Protein AF-A0A926WBZ4-F1 (afdb_monomer)

Sequence (137 aa):
MIRVKVKSASALKKLATLAEKAKHMDRPLRQGALYKERSTKEQFASETDPDGAAWAPLARSTLRRKKTSSILRETGSTAVSVAMVGPSGLVVRVVVGTGYAIYHQTGTTKMPQRKILGWADKDREKIAKIFERYFSV

Secondary structure (DSSP, 8-state):
--------HHHHHHHHHHHHHHH--HHHHHHHHHHHHHHHHHHHHHTB-TTSPBPPPPPHHHHHHSSSS-TT-SS-HHHHTEEEEEEETTEEEEEE--TTHHHHHH-BTTB-----S---HHHHHHHHHHHHHHH--

Mean predicted aligned error: 4.51 Å

Nearest PDB structures (foldseek):
  7am2-assembly1_Aa  TM=2.229E-01  e=9.908E+00  Leishmania tarentolae

pLDDT: mean 93.52, std 5.96, range [57.44, 98.06]

Solvent-accessible surface area (backbone atoms only — not comparable to full-atom values): 8118 Å² total; per-residue (Å²): 139,89,87,88,79,89,84,54,65,68,58,53,50,52,50,52,52,51,56,53,50,65,74,60,47,58,62,47,46,48,52,42,31,52,53,49,32,50,54,44,42,46,24,56,74,70,38,24,26,58,81,64,50,69,45,68,77,79,52,72,71,52,54,75,72,44,98,47,85,53,64,86,36,82,85,38,60,54,48,68,33,44,37,66,48,75,60,59,81,98,42,62,43,69,48,66,72,41,84,68,50,56,49,31,46,69,24,54,100,89,40,74,47,38,42,60,79,71,84,29,71,69,52,54,56,55,37,49,52,44,45,51,62,67,64,63,126

Radius of gyration: 21.47 Å; Cα contacts (8 Å, |Δi|>4): 155; chains: 1; bounding box: 64×23×60 Å

Structure (mmCIF, N/CA/C/O backbone):
data_AF-A0A926WBZ4-F1
#
_entry.id   AF-A0A926WBZ4-F1
#
loop_
_atom_site.group_PDB
_atom_site.id
_atom_site.type_symbol
_atom_site.label_atom_id
_atom_site.label_alt_id
_atom_site.label_comp_id
_atom_site.label_asym_id
_atom_site.label_entity_id
_atom_site.label_seq_id
_atom_site.pdbx_PDB_ins_code
_atom_site.Cartn_x
_atom_site.Cartn_y
_atom_site.Cartn_z
_atom_site.occupancy
_atom_site.B_iso_or_equiv
_atom_site.auth_seq_id
_atom_site.auth_comp_id
_atom_site.auth_asym_id
_atom_site.auth_atom_id
_atom_site.pdbx_PDB_model_num
ATOM 1 N N . MET A 1 1 ? -42.882 -14.498 26.976 1.00 57.44 1 MET A N 1
ATOM 2 C CA . MET A 1 1 ? -42.064 -13.291 26.704 1.00 57.44 1 MET A CA 1
ATOM 3 C C . MET A 1 1 ? -40.746 -13.428 27.455 1.00 57.44 1 MET A C 1
ATOM 5 O O . MET A 1 1 ? -40.793 -13.657 28.654 1.00 57.44 1 MET A O 1
ATOM 9 N N . ILE A 1 2 ? -39.597 -13.326 26.780 1.00 62.00 2 ILE A N 1
ATOM 10 C CA . ILE A 1 2 ? -38.264 -13.426 27.407 1.00 62.00 2 ILE A CA 1
ATOM 11 C C . ILE A 1 2 ? -37.593 -12.047 27.344 1.00 62.00 2 ILE A C 1
ATOM 13 O O . ILE A 1 2 ? -37.604 -11.409 26.294 1.00 62.00 2 ILE A O 1
ATOM 17 N N . ARG A 1 3 ? -37.030 -11.572 28.465 1.00 78.56 3 ARG A N 1
ATOM 18 C CA . ARG A 1 3 ? -36.249 -10.323 28.547 1.00 78.56 3 ARG A CA 1
ATOM 19 C C . ARG A 1 3 ?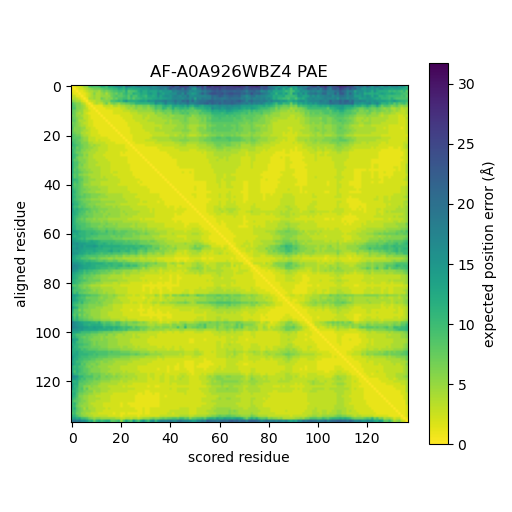 -34.801 -10.633 28.912 1.00 78.56 3 ARG A C 1
ATOM 21 O O . ARG A 1 3 ? -34.549 -11.289 29.917 1.00 78.56 3 ARG A O 1
ATOM 28 N N . VAL A 1 4 ? -33.864 -10.081 28.145 1.00 83.69 4 VAL A N 1
ATOM 29 C CA . VAL A 1 4 ? -32.422 -10.130 28.421 1.00 83.69 4 VAL A CA 1
ATOM 30 C C . VAL A 1 4 ? -31.954 -8.724 28.810 1.00 83.69 4 VAL A C 1
ATOM 32 O O . VAL A 1 4 ? -32.265 -7.757 28.119 1.00 83.69 4 VAL A O 1
ATOM 35 N N . LYS A 1 5 ? -31.233 -8.596 29.931 1.00 80.75 5 LYS A N 1
ATOM 36 C CA . LYS A 1 5 ? -30.635 -7.334 30.404 1.00 80.75 5 LYS A CA 1
ATOM 37 C C . LYS A 1 5 ? -29.140 -7.519 30.639 1.00 80.75 5 LYS A C 1
ATOM 39 O O . LYS A 1 5 ? -28.738 -8.410 31.383 1.00 80.75 5 LYS A O 1
ATOM 44 N N . VAL A 1 6 ? -28.331 -6.625 30.081 1.00 81.88 6 VAL A N 1
ATOM 45 C CA . VAL A 1 6 ? -26.900 -6.532 30.391 1.00 81.88 6 VAL A CA 1
ATOM 46 C C . VAL A 1 6 ? -26.735 -5.698 31.662 1.00 81.88 6 VAL A C 1
ATOM 48 O O . VAL A 1 6 ? -27.121 -4.535 31.688 1.00 81.88 6 VAL A O 1
ATOM 51 N N . LYS A 1 7 ? -26.187 -6.290 32.732 1.00 87.00 7 LYS A N 1
ATOM 52 C CA . LYS A 1 7 ? -26.009 -5.615 34.036 1.00 87.00 7 LYS A CA 1
ATOM 53 C C . LYS A 1 7 ? -24.663 -4.898 34.194 1.00 87.00 7 LYS A C 1
ATOM 55 O O . LYS A 1 7 ? -24.480 -4.138 35.138 1.00 87.00 7 LYS A O 1
ATOM 60 N N . SER A 1 8 ? -23.708 -5.152 33.302 1.00 87.25 8 SER A N 1
ATOM 61 C CA . SER A 1 8 ? -22.349 -4.628 33.437 1.00 87.25 8 SER A CA 1
ATOM 62 C C . SER A 1 8 ? -22.230 -3.220 32.850 1.00 87.25 8 SER A C 1
ATOM 64 O O . SER A 1 8 ? -22.105 -3.046 31.636 1.00 87.25 8 SER A O 1
ATOM 66 N N . ALA A 1 9 ? -22.230 -2.210 33.724 1.00 86.56 9 ALA A N 1
ATOM 67 C CA . ALA A 1 9 ? -21.975 -0.821 33.340 1.00 86.56 9 ALA A CA 1
ATOM 68 C C . ALA A 1 9 ? -20.586 -0.647 32.696 1.00 86.56 9 ALA A C 1
ATOM 70 O O . ALA A 1 9 ? -20.429 0.124 31.750 1.00 86.56 9 ALA A O 1
ATOM 71 N N . SER A 1 10 ? -19.586 -1.408 33.157 1.00 87.88 10 SER A N 1
ATOM 72 C CA . SER A 1 10 ? -18.236 -1.378 32.587 1.00 87.88 10 SER A CA 1
ATOM 73 C C . SER A 1 10 ? -18.194 -1.952 31.168 1.00 87.88 10 SER A C 1
ATOM 75 O O . SER A 1 10 ? -17.531 -1.374 30.308 1.00 87.88 10 SER A O 1
ATOM 77 N N . ALA A 1 11 ? -18.941 -3.024 30.882 1.00 87.88 11 ALA A N 1
ATOM 78 C CA . ALA A 1 11 ? -19.047 -3.574 29.530 1.00 87.88 11 ALA A CA 1
ATOM 79 C C . ALA A 1 11 ? -19.736 -2.593 28.569 1.00 87.88 11 ALA A C 1
ATOM 81 O O . ALA A 1 11 ? -19.236 -2.358 27.470 1.00 87.88 11 ALA A O 1
ATOM 82 N N . LEU A 1 12 ? -20.835 -1.962 28.999 1.00 90.06 12 LEU A N 1
ATOM 83 C CA . LEU A 1 12 ? -21.532 -0.946 28.201 1.00 90.06 12 LEU A CA 1
ATOM 84 C C . LEU A 1 12 ? -20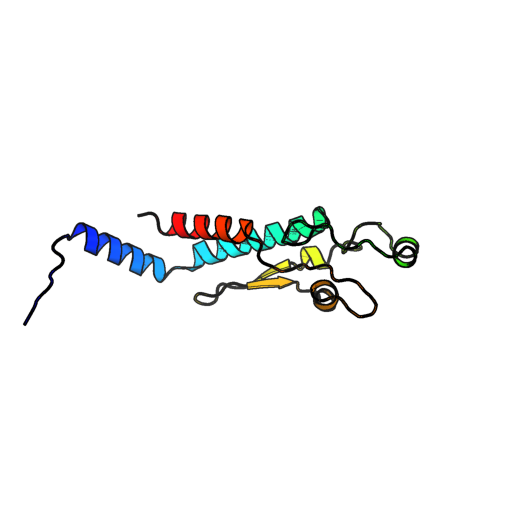.638 0.268 27.914 1.00 90.06 12 LEU A C 1
ATOM 86 O O . LEU A 1 12 ? -20.601 0.746 26.782 1.00 90.06 12 LEU A O 1
ATOM 90 N N . LYS A 1 13 ? -19.856 0.723 28.904 1.00 91.38 13 LYS A N 1
ATOM 91 C CA . LYS A 1 13 ? -18.886 1.811 28.718 1.00 91.38 13 LYS A CA 1
ATOM 92 C C . LYS A 1 13 ? -17.809 1.445 27.694 1.00 91.38 13 LYS A C 1
ATOM 94 O O . LYS A 1 13 ? -17.537 2.245 26.805 1.00 91.38 13 LYS A O 1
ATOM 99 N N . LYS A 1 14 ? -17.235 0.236 27.773 1.00 92.00 14 LYS A N 1
ATOM 100 C CA . LYS A 1 14 ? -16.245 -0.245 26.790 1.00 92.00 14 LYS A CA 1
ATOM 101 C C . LYS A 1 14 ? -16.823 -0.285 25.375 1.00 92.00 14 LYS A C 1
ATOM 103 O O . LYS A 1 14 ? -16.181 0.207 24.452 1.00 92.00 14 LYS A O 1
ATOM 108 N N . LEU A 1 15 ? -18.042 -0.804 25.208 1.00 92.06 15 LEU A N 1
ATOM 109 C CA . LEU A 1 15 ? -18.730 -0.821 23.913 1.00 92.06 15 LEU A CA 1
ATOM 110 C C . LEU A 1 15 ? -18.969 0.593 23.370 1.00 92.06 15 LEU A C 1
ATOM 112 O O . LEU A 1 15 ? -18.714 0.834 22.195 1.00 92.06 15 LEU A O 1
ATOM 116 N N . ALA A 1 16 ? -19.387 1.537 24.217 1.00 92.75 16 ALA A N 1
ATOM 117 C CA . ALA A 1 16 ? -19.548 2.933 23.819 1.00 92.75 16 ALA A CA 1
ATOM 118 C C . ALA A 1 16 ? -18.216 3.559 23.372 1.00 92.75 16 ALA A C 1
ATOM 120 O O . ALA A 1 16 ? -18.173 4.249 22.356 1.00 92.75 16 ALA A O 1
ATOM 121 N N . THR A 1 17 ? -17.112 3.277 24.072 1.00 94.38 17 THR A N 1
ATOM 122 C CA . THR A 1 17 ? -15.784 3.755 23.662 1.00 94.38 17 THR A CA 1
ATOM 123 C C . THR A 1 17 ? -15.332 3.144 22.336 1.00 94.38 17 THR A C 1
ATOM 125 O O . THR A 1 17 ? -14.795 3.861 21.494 1.00 94.38 17 THR A O 1
ATOM 128 N N . LEU A 1 18 ? -15.565 1.847 22.117 1.00 94.75 18 LEU A N 1
ATOM 129 C CA . LEU A 1 18 ? -15.273 1.197 20.837 1.00 94.75 18 LEU A CA 1
ATOM 130 C C . LEU A 1 18 ? -16.114 1.790 19.701 1.00 94.75 18 LEU A C 1
ATOM 132 O O . LEU A 1 18 ? -15.569 2.085 18.640 1.00 94.75 18 LEU A O 1
ATOM 136 N N . ALA A 1 19 ? -17.410 2.011 19.933 1.00 93.88 19 ALA A N 1
ATOM 137 C CA . ALA A 1 19 ? -18.310 2.630 18.964 1.00 93.88 19 ALA A CA 1
ATOM 138 C C . ALA A 1 19 ? -17.880 4.060 18.616 1.00 93.88 19 ALA A C 1
ATOM 140 O O . ALA A 1 19 ? -17.940 4.451 17.454 1.00 93.88 19 ALA A O 1
ATOM 141 N N . GLU A 1 20 ? -17.400 4.830 19.594 1.00 94.12 20 GLU A N 1
ATOM 142 C CA . GLU A 1 20 ? -16.885 6.172 19.333 1.00 94.12 20 GLU A CA 1
ATOM 143 C C . GLU A 1 20 ? -15.577 6.127 18.541 1.00 94.12 20 GLU A C 1
ATOM 145 O O . GLU A 1 20 ? -15.462 6.784 17.511 1.00 94.12 20 GLU A O 1
ATOM 150 N N . LYS A 1 21 ? -14.623 5.271 18.933 1.00 94.31 21 LYS A N 1
ATOM 151 C CA . LYS A 1 21 ? -13.399 5.041 18.149 1.00 94.31 21 LYS A CA 1
ATOM 152 C C . LYS A 1 21 ? -13.718 4.627 16.712 1.00 94.31 21 LYS A C 1
ATOM 154 O O . LYS A 1 21 ? -13.031 5.083 15.803 1.00 94.31 21 LYS A O 1
ATOM 159 N N . ALA A 1 22 ? -14.763 3.820 16.505 1.00 92.62 22 ALA A N 1
ATOM 160 C CA . ALA A 1 22 ? -15.200 3.357 15.190 1.00 92.62 22 ALA A CA 1
ATOM 161 C C . ALA A 1 22 ? -15.634 4.478 14.235 1.00 92.62 22 ALA A C 1
ATOM 163 O O . ALA A 1 22 ? -15.510 4.320 13.023 1.00 92.62 22 ALA A O 1
ATOM 164 N N . LYS A 1 23 ? -16.079 5.622 14.765 1.00 92.62 23 LYS A N 1
ATOM 165 C CA . LYS A 1 23 ? -16.401 6.808 13.960 1.00 92.62 23 LYS A CA 1
ATOM 166 C C . LYS A 1 23 ? -15.154 7.558 13.488 1.00 92.62 23 LYS A C 1
ATOM 168 O O . LYS A 1 23 ? -15.215 8.242 12.475 1.00 92.62 23 LYS A O 1
ATOM 173 N N . HIS A 1 24 ? -14.025 7.393 14.180 1.00 93.69 24 HIS A N 1
ATOM 174 C CA . HIS A 1 24 ? -12.779 8.127 13.932 1.00 93.69 24 HIS A CA 1
ATOM 175 C C . HIS A 1 24 ? -11.690 7.199 13.382 1.00 93.69 24 HIS A C 1
ATOM 177 O O . HIS A 1 24 ? -10.674 6.938 14.022 1.00 93.69 24 HIS A O 1
ATOM 183 N N . MET A 1 25 ? -11.908 6.651 12.187 1.00 95.56 25 MET A N 1
ATOM 184 C CA . MET A 1 25 ? -10.985 5.692 11.560 1.00 95.56 25 MET A CA 1
ATOM 185 C C . MET A 1 25 ? -9.794 6.325 10.837 1.00 95.56 25 MET A C 1
ATOM 187 O O . MET A 1 25 ? -8.921 5.602 10.352 1.00 95.56 25 MET A O 1
ATOM 191 N N . ASP A 1 26 ? -9.703 7.655 10.779 1.00 96.00 26 ASP A N 1
ATOM 192 C CA . ASP A 1 26 ? -8.669 8.349 10.009 1.00 96.00 26 ASP A CA 1
ATOM 193 C C . ASP A 1 26 ? -7.257 7.902 10.374 1.00 96.00 26 ASP A C 1
ATOM 195 O O . ASP A 1 26 ? -6.419 7.656 9.505 1.00 96.00 26 ASP A O 1
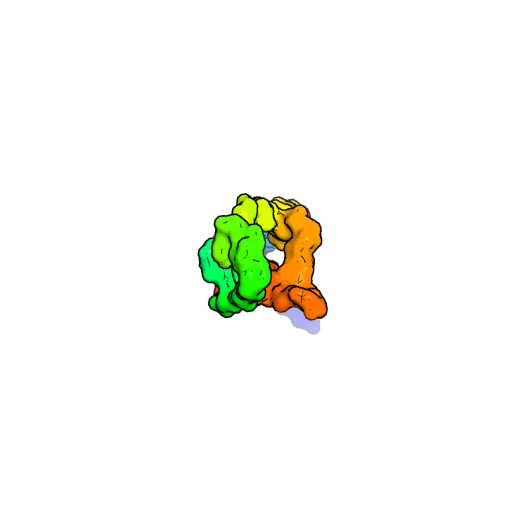ATOM 199 N N . ARG A 1 27 ? -6.988 7.770 11.674 1.00 96.00 27 ARG A N 1
ATOM 200 C CA . ARG A 1 27 ? -5.664 7.416 12.179 1.00 96.00 27 ARG A CA 1
ATOM 201 C C . ARG A 1 27 ? -5.239 5.995 11.780 1.00 96.00 27 ARG A C 1
ATOM 203 O O . ARG A 1 27 ? -4.193 5.889 11.134 1.00 96.00 27 ARG A O 1
ATOM 210 N N . PRO A 1 28 ? -5.978 4.918 12.116 1.00 97.44 28 PRO A N 1
ATOM 211 C CA . PRO A 1 28 ? -5.574 3.569 11.718 1.00 97.44 28 PRO A CA 1
ATOM 212 C C . PRO A 1 28 ? -5.564 3.380 10.192 1.00 97.44 28 PRO A C 1
ATOM 214 O O . PRO A 1 28 ? -4.660 2.719 9.680 1.00 97.44 28 PRO A O 1
ATOM 217 N N . LEU A 1 29 ? -6.476 4.025 9.446 1.00 98.00 29 LEU A N 1
ATOM 218 C CA . LEU A 1 29 ? -6.468 3.996 7.977 1.00 98.00 29 LEU A CA 1
ATOM 219 C C . LEU A 1 29 ? -5.196 4.626 7.400 1.00 98.00 29 LEU A C 1
ATOM 221 O O . LEU A 1 29 ? -4.507 3.994 6.596 1.00 98.00 29 LEU A O 1
ATOM 225 N N . ARG A 1 30 ? -4.836 5.841 7.837 1.00 97.81 30 ARG A N 1
ATOM 226 C CA . ARG A 1 30 ? -3.599 6.510 7.398 1.00 97.81 30 ARG A CA 1
ATOM 227 C C . ARG A 1 30 ? -2.371 5.674 7.725 1.00 97.81 30 ARG A C 1
ATOM 229 O O . ARG A 1 30 ? -1.499 5.518 6.881 1.00 97.81 30 ARG A O 1
ATOM 236 N N . GLN A 1 31 ? -2.300 5.113 8.929 1.00 98.00 31 GLN A N 1
ATOM 237 C CA . GLN A 1 31 ? -1.163 4.289 9.334 1.00 98.00 31 GLN A CA 1
ATOM 238 C C . GLN A 1 31 ? -1.038 3.018 8.482 1.00 98.00 31 GLN A C 1
ATOM 240 O O . GLN A 1 31 ? 0.064 2.701 8.034 1.00 98.00 31 GLN A O 1
ATOM 245 N N . GLY A 1 32 ? -2.148 2.325 8.210 1.00 97.94 32 GLY A N 1
ATOM 246 C CA . GLY A 1 32 ? -2.152 1.145 7.343 1.00 97.94 32 GLY A CA 1
ATOM 247 C C . GLY A 1 32 ? -1.729 1.466 5.906 1.00 97.94 32 GLY A C 1
ATOM 248 O O . GLY A 1 32 ? -0.912 0.753 5.321 1.00 97.94 32 GLY A O 1
ATOM 249 N N . ALA A 1 33 ? -2.215 2.576 5.350 1.00 97.69 33 ALA A N 1
ATOM 250 C CA . ALA A 1 33 ? -1.845 2.994 4.003 1.00 97.69 33 ALA A CA 1
ATOM 251 C C . ALA A 1 33 ? -0.404 3.508 3.901 1.00 97.69 33 ALA A C 1
ATOM 253 O O . ALA A 1 33 ? 0.274 3.168 2.939 1.00 97.69 33 ALA A O 1
ATOM 254 N N . LEU A 1 34 ? 0.104 4.246 4.895 1.00 97.88 34 LEU A N 1
ATOM 255 C CA . LEU A 1 34 ? 1.511 4.666 4.947 1.00 97.88 34 LEU A CA 1
ATOM 256 C C . LEU A 1 34 ? 2.459 3.470 5.051 1.00 97.88 34 LEU A C 1
ATOM 258 O O . LEU A 1 34 ? 3.496 3.444 4.388 1.00 97.88 34 LEU A O 1
ATOM 262 N N . TYR A 1 35 ? 2.092 2.457 5.843 1.00 97.88 35 TYR A N 1
ATOM 263 C CA . TYR A 1 35 ? 2.812 1.186 5.859 1.00 97.88 35 TYR A CA 1
ATOM 264 C C . TYR A 1 35 ? 2.859 0.576 4.453 1.00 97.88 35 TYR A C 1
ATOM 266 O O . TYR A 1 35 ? 3.937 0.219 3.971 1.00 97.88 35 TYR A O 1
ATOM 274 N N . LYS A 1 36 ? 1.713 0.512 3.765 1.00 98.00 36 LYS A N 1
ATOM 275 C CA . LYS A 1 36 ? 1.648 -0.100 2.439 1.00 98.00 36 LYS A CA 1
ATOM 276 C C . LYS A 1 36 ? 2.375 0.709 1.366 1.00 98.00 36 LYS A C 1
ATOM 278 O O . LYS A 1 36 ? 3.040 0.125 0.512 1.00 98.00 36 LYS A O 1
ATOM 283 N N . GLU A 1 37 ? 2.296 2.033 1.417 1.00 97.88 37 GLU A N 1
ATOM 284 C CA . GLU A 1 37 ? 3.060 2.933 0.556 1.00 97.88 37 GLU A CA 1
ATOM 285 C C . GLU A 1 37 ? 4.563 2.679 0.716 1.00 97.88 37 GLU A C 1
ATOM 287 O O . GLU A 1 37 ? 5.255 2.438 -0.274 1.00 97.88 37 GLU A O 1
ATOM 292 N N . ARG A 1 38 ? 5.061 2.649 1.962 1.00 97.44 38 ARG A N 1
ATOM 293 C CA . ARG A 1 38 ? 6.470 2.356 2.253 1.00 97.44 38 ARG A CA 1
ATOM 294 C C . ARG A 1 38 ? 6.875 0.976 1.740 1.00 97.44 38 ARG A C 1
ATOM 296 O O . ARG A 1 38 ? 7.853 0.884 1.007 1.00 97.44 38 ARG A O 1
ATOM 303 N N . SER A 1 39 ? 6.113 -0.070 2.060 1.00 97.31 39 SER A N 1
ATOM 304 C CA . SER A 1 39 ? 6.416 -1.433 1.603 1.00 97.31 39 SER A CA 1
ATOM 305 C C . SER A 1 39 ? 6.427 -1.544 0.073 1.00 97.31 39 SER A C 1
ATOM 307 O O . SER A 1 39 ? 7.247 -2.256 -0.501 1.00 97.31 39 SER A O 1
ATOM 309 N N . THR A 1 40 ? 5.547 -0.810 -0.609 1.00 97.50 40 THR A N 1
ATOM 310 C CA . THR A 1 40 ? 5.526 -0.757 -2.076 1.00 97.50 40 THR A CA 1
ATOM 311 C C . THR A 1 40 ? 6.761 -0.037 -2.619 1.00 97.50 40 THR A C 1
ATOM 313 O O . THR A 1 40 ? 7.325 -0.473 -3.611 1.00 97.50 40 THR A O 1
ATOM 316 N N . LYS A 1 41 ? 7.247 1.023 -1.964 1.00 97.12 41 LYS A N 1
ATOM 317 C CA . LYS A 1 41 ? 8.514 1.683 -2.337 1.00 97.12 41 LYS A CA 1
ATOM 318 C C . LYS A 1 41 ? 9.732 0.783 -2.096 1.00 97.12 41 LYS A C 1
ATOM 320 O O . LYS A 1 41 ? 10.646 0.773 -2.916 1.00 97.12 41 LYS A O 1
ATOM 325 N N . GLU A 1 42 ? 9.730 0.004 -1.017 1.00 96.56 42 GLU A N 1
ATOM 326 C CA . GLU A 1 42 ? 10.781 -0.977 -0.709 1.00 96.56 42 GLU A CA 1
ATOM 327 C C . GLU A 1 42 ? 10.866 -2.078 -1.774 1.00 96.56 42 GLU A C 1
ATOM 329 O O . GLU A 1 42 ? 11.968 -2.430 -2.178 1.00 96.56 42 GLU A O 1
ATOM 334 N N . GLN A 1 43 ? 9.732 -2.532 -2.320 1.00 96.88 43 GLN A N 1
ATOM 335 C CA . GLN A 1 43 ? 9.686 -3.494 -3.432 1.00 96.88 43 GLN A CA 1
ATOM 336 C C . GLN A 1 43 ? 10.462 -3.026 -4.673 1.00 96.88 43 GLN A C 1
ATOM 338 O O . GLN A 1 43 ? 11.150 -3.824 -5.302 1.00 96.88 43 GLN A O 1
ATOM 343 N N . PHE A 1 44 ? 10.436 -1.726 -4.998 1.00 96.81 44 PHE A N 1
ATOM 344 C CA . PHE A 1 44 ? 11.278 -1.172 -6.069 1.00 96.81 44 PHE A CA 1
ATOM 345 C C . PHE A 1 44 ? 12.769 -1.209 -5.728 1.00 96.81 44 PHE A C 1
ATOM 347 O O . PHE A 1 44 ? 13.599 -1.276 -6.632 1.00 96.81 44 PHE A O 1
ATOM 354 N N . ALA A 1 45 ? 13.130 -1.103 -4.450 1.00 95.94 45 ALA A N 1
ATOM 355 C CA . ALA A 1 45 ? 14.520 -1.172 -4.018 1.00 95.94 45 ALA A CA 1
ATOM 356 C C . ALA A 1 45 ? 15.049 -2.610 -4.009 1.00 95.94 45 ALA A C 1
ATOM 358 O O . ALA A 1 45 ? 16.194 -2.816 -4.398 1.00 95.94 45 ALA A O 1
ATOM 359 N N . SER A 1 46 ? 14.225 -3.578 -3.605 1.00 96.88 46 SER A N 1
ATOM 360 C CA . SER A 1 46 ? 14.576 -5.002 -3.584 1.00 96.88 46 SER A CA 1
ATOM 361 C C . SER A 1 46 ? 14.286 -5.738 -4.894 1.00 96.88 46 SER A C 1
ATOM 363 O O . SER A 1 46 ? 14.661 -6.897 -5.021 1.00 96.88 46 SER A O 1
ATOM 365 N N . GLU A 1 47 ? 13.629 -5.086 -5.855 1.00 97.75 47 GLU A N 1
ATOM 366 C CA . GLU A 1 47 ? 13.185 -5.673 -7.127 1.00 97.75 47 GLU A CA 1
ATOM 367 C C . GLU A 1 47 ? 12.305 -6.915 -6.937 1.00 97.75 47 GLU A C 1
ATOM 369 O O . GLU A 1 47 ? 12.435 -7.918 -7.640 1.00 97.75 47 GLU A O 1
ATOM 374 N N . THR A 1 48 ? 11.391 -6.833 -5.971 1.00 98.00 48 THR A N 1
ATOM 375 C CA . THR A 1 48 ? 10.472 -7.921 -5.607 1.00 98.00 48 THR A CA 1
ATOM 376 C C . THR A 1 48 ? 9.025 -7.484 -5.728 1.00 98.00 48 THR A C 1
ATOM 378 O O . THR A 1 48 ? 8.716 -6.300 -5.630 1.00 98.00 48 THR A O 1
ATOM 381 N N . ASP A 1 49 ? 8.131 -8.440 -5.926 1.00 97.19 49 ASP A N 1
ATOM 382 C CA . ASP A 1 49 ? 6.694 -8.229 -5.872 1.00 97.19 49 ASP A CA 1
ATOM 383 C C . ASP A 1 49 ? 6.174 -8.191 -4.414 1.00 97.19 49 ASP A C 1
ATOM 385 O O . ASP A 1 49 ? 6.944 -8.390 -3.465 1.00 97.19 49 ASP A O 1
ATOM 389 N N . PRO A 1 50 ? 4.870 -7.924 -4.190 1.00 96.88 50 PRO A N 1
ATOM 390 C CA . PRO A 1 50 ? 4.305 -7.857 -2.842 1.00 96.88 50 PRO A CA 1
ATOM 391 C C . PRO A 1 50 ? 4.503 -9.137 -2.024 1.00 96.88 50 PRO A C 1
ATOM 393 O O . PRO A 1 50 ? 4.686 -9.067 -0.805 1.00 96.88 50 PRO A O 1
ATOM 396 N N . ASP A 1 51 ? 4.489 -10.279 -2.706 1.00 94.88 51 ASP A N 1
ATOM 397 C CA . ASP A 1 51 ? 4.574 -11.619 -2.136 1.00 94.88 51 ASP A CA 1
ATOM 398 C C . ASP A 1 51 ? 6.043 -12.012 -1.844 1.00 94.88 51 ASP A C 1
ATOM 400 O O . ASP A 1 51 ? 6.311 -12.963 -1.113 1.00 94.88 51 ASP A O 1
ATOM 404 N N . GLY A 1 52 ? 7.002 -11.199 -2.306 1.00 95.50 52 GLY A N 1
ATOM 405 C CA . GLY A 1 52 ? 8.436 -11.324 -2.052 1.00 95.50 52 GLY A CA 1
ATOM 406 C C . GLY A 1 52 ? 9.207 -12.028 -3.167 1.00 95.50 52 GLY A C 1
ATOM 407 O O . GLY A 1 52 ? 10.417 -12.209 -3.038 1.00 95.50 52 GLY A O 1
ATOM 408 N N . ALA A 1 53 ? 8.547 -12.406 -4.263 1.00 97.00 53 ALA A N 1
ATOM 409 C CA . ALA A 1 53 ? 9.212 -13.003 -5.412 1.00 97.00 53 ALA A CA 1
ATOM 410 C C . ALA A 1 53 ? 9.959 -11.932 -6.214 1.00 97.00 53 ALA A C 1
ATOM 412 O O . ALA A 1 53 ? 9.452 -10.829 -6.415 1.00 97.00 53 ALA 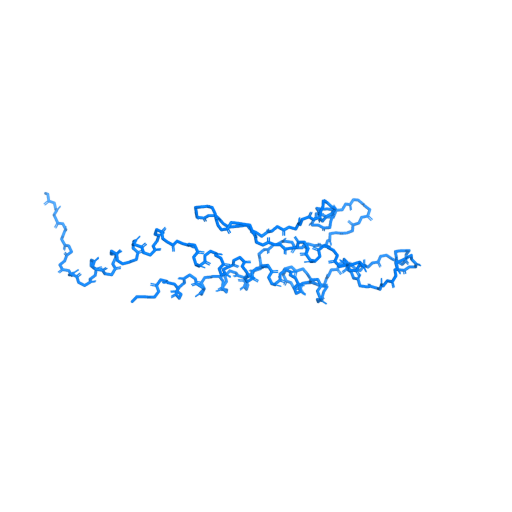A O 1
ATOM 413 N N . ALA A 1 54 ? 11.158 -12.248 -6.706 1.00 98.00 54 ALA A N 1
ATOM 414 C CA . ALA A 1 54 ? 11.891 -11.339 -7.582 1.00 98.00 54 ALA A CA 1
ATOM 415 C C . ALA A 1 54 ? 11.088 -11.048 -8.860 1.00 98.00 54 ALA A C 1
ATOM 417 O O . ALA A 1 54 ? 10.483 -11.943 -9.457 1.00 98.00 54 ALA A O 1
ATOM 418 N N . TRP A 1 55 ? 11.104 -9.797 -9.311 1.00 98.06 55 TRP A N 1
ATOM 419 C CA . TRP A 1 55 ? 10.496 -9.438 -10.583 1.00 98.06 55 TRP A CA 1
ATOM 420 C C . TRP A 1 55 ? 11.197 -10.124 -11.752 1.00 98.06 55 TRP A C 1
ATOM 422 O O . TRP A 1 55 ? 12.407 -10.347 -11.752 1.00 98.06 55 TRP A O 1
ATOM 432 N N . ALA A 1 56 ? 10.427 -10.388 -12.808 1.00 97.19 56 ALA A N 1
ATOM 433 C CA . ALA A 1 56 ? 10.968 -10.966 -14.026 1.00 97.19 56 ALA A CA 1
ATOM 434 C C . ALA A 1 56 ? 12.119 -10.100 -14.587 1.00 97.19 56 ALA A C 1
ATOM 436 O O . ALA A 1 56 ? 11.951 -8.874 -14.736 1.00 97.19 56 ALA A O 1
ATOM 437 N N . PRO A 1 57 ? 13.258 -10.718 -14.958 1.00 96.31 57 PRO A N 1
ATOM 438 C CA . PRO A 1 57 ? 14.451 -9.994 -15.372 1.00 96.31 57 PRO A CA 1
ATOM 439 C C . PRO A 1 57 ? 14.207 -9.145 -16.624 1.00 96.31 57 PRO A C 1
ATOM 441 O O . PRO A 1 57 ? 13.249 -9.334 -17.384 1.00 96.31 57 PRO A O 1
ATOM 444 N N . LEU A 1 58 ? 15.081 -8.166 -16.850 1.00 95.31 58 LEU A N 1
ATOM 445 C CA . LEU A 1 58 ? 15.072 -7.392 -18.089 1.00 95.31 58 LEU A CA 1
ATOM 446 C C . LEU A 1 58 ? 15.588 -8.248 -19.251 1.00 95.31 58 LEU A C 1
ATOM 448 O O . LEU A 1 58 ? 16.552 -8.999 -19.117 1.00 95.31 58 LEU A O 1
ATOM 452 N N . ALA A 1 59 ? 14.981 -8.085 -20.427 1.00 93.81 59 ALA A N 1
ATOM 453 C CA . ALA A 1 59 ? 15.512 -8.674 -21.650 1.00 93.81 59 ALA A CA 1
ATOM 454 C C . ALA A 1 59 ? 16.915 -8.118 -21.951 1.00 93.81 59 ALA A C 1
ATOM 456 O O . ALA A 1 59 ? 17.191 -6.938 -21.711 1.00 93.81 59 ALA A O 1
ATOM 457 N N . ARG A 1 60 ? 17.787 -8.934 -22.561 1.00 94.00 60 ARG A N 1
ATOM 458 C CA . ARG A 1 60 ? 19.153 -8.516 -22.934 1.00 94.00 60 ARG A CA 1
ATOM 459 C C . ARG A 1 60 ? 19.165 -7.268 -23.825 1.00 94.00 60 ARG A C 1
ATOM 461 O O . ARG A 1 60 ? 20.042 -6.424 -23.690 1.00 94.00 60 ARG A O 1
ATOM 468 N N . SER A 1 61 ? 18.186 -7.132 -24.721 1.00 93.88 61 SER A N 1
ATOM 469 C CA . SER A 1 61 ? 18.017 -5.939 -25.562 1.00 93.88 61 SER A CA 1
ATOM 470 C C . SER A 1 61 ? 17.702 -4.684 -24.746 1.00 93.88 61 SER A C 1
ATOM 472 O O . SER A 1 61 ? 18.240 -3.621 -25.041 1.00 93.88 61 SER A O 1
ATOM 474 N N . THR A 1 62 ? 16.888 -4.801 -23.694 1.00 92.56 62 THR A N 1
ATOM 475 C CA . THR A 1 62 ? 16.598 -3.695 -22.774 1.00 92.56 62 THR A CA 1
ATOM 476 C C . THR A 1 62 ? 17.841 -3.290 -21.995 1.00 92.56 62 THR A C 1
ATOM 478 O O . THR A 1 62 ? 18.132 -2.101 -21.924 1.00 92.56 62 THR A O 1
ATOM 481 N N . LEU A 1 63 ? 18.606 -4.256 -21.475 1.00 93.88 63 LEU A N 1
ATOM 482 C CA . LEU A 1 63 ? 19.852 -3.984 -20.748 1.00 93.88 63 LEU A CA 1
ATOM 483 C C . LEU A 1 63 ? 20.888 -3.246 -21.606 1.00 93.88 63 LEU A C 1
ATOM 485 O O . LEU A 1 63 ? 21.573 -2.373 -21.096 1.00 93.88 63 LEU A O 1
ATOM 489 N N . ARG A 1 64 ? 20.960 -3.538 -22.913 1.00 93.25 64 ARG A N 1
ATOM 490 C CA . ARG A 1 64 ? 21.848 -2.822 -23.848 1.00 93.25 64 ARG A CA 1
ATOM 491 C C . ARG A 1 64 ? 21.475 -1.351 -24.059 1.00 93.25 64 ARG A C 1
ATOM 493 O O . ARG A 1 64 ? 22.337 -0.562 -24.419 1.00 93.25 64 ARG A O 1
ATOM 500 N N . ARG A 1 65 ? 20.197 -0.993 -23.895 1.00 92.62 65 ARG A N 1
ATOM 501 C CA . ARG A 1 65 ? 19.680 0.365 -24.146 1.00 92.62 65 ARG A CA 1
ATOM 502 C C . ARG A 1 65 ? 19.569 1.205 -22.875 1.00 92.62 65 ARG A C 1
ATOM 504 O O . ARG A 1 65 ? 19.686 2.424 -22.933 1.00 92.62 65 ARG A O 1
ATOM 511 N N . LYS A 1 66 ? 19.247 0.564 -21.754 1.00 92.06 66 LYS A N 1
ATOM 512 C CA . LYS A 1 66 ? 18.931 1.223 -20.487 1.00 92.06 66 LYS A CA 1
ATOM 513 C C . LYS A 1 66 ? 20.202 1.736 -19.813 1.00 92.06 66 LYS A C 1
ATOM 515 O O . LYS A 1 66 ? 21.225 1.064 -19.833 1.00 92.06 66 LYS A O 1
ATOM 520 N N . LYS A 1 67 ? 20.113 2.888 -19.142 1.00 91.75 67 LYS A N 1
ATOM 521 C CA . LYS A 1 67 ? 21.259 3.483 -18.421 1.00 91.75 67 LYS A CA 1
ATOM 522 C C . LYS A 1 67 ? 21.674 2.724 -17.155 1.00 91.75 67 LYS A C 1
ATOM 524 O O . LYS A 1 67 ? 22.748 2.963 -16.620 1.00 91.75 67 LYS A O 1
ATOM 529 N N . THR A 1 68 ? 20.810 1.846 -16.648 1.00 91.25 68 THR A N 1
ATOM 530 C CA . THR A 1 68 ? 21.037 1.066 -15.423 1.00 91.25 68 THR A CA 1
ATOM 531 C C . THR A 1 68 ? 20.465 -0.342 -15.577 1.00 91.25 68 THR A C 1
ATOM 533 O O . THR A 1 68 ? 19.508 -0.553 -16.328 1.00 91.25 68 THR A O 1
ATOM 536 N N . SER A 1 69 ? 20.979 -1.309 -14.820 1.00 91.25 69 SER A N 1
ATOM 537 C CA . SER A 1 69 ? 20.433 -2.674 -14.780 1.00 91.25 69 SER A CA 1
ATOM 538 C C . SER A 1 69 ? 19.163 -2.806 -13.931 1.00 91.25 69 SER A C 1
ATOM 540 O O . SER A 1 69 ? 18.459 -3.799 -14.077 1.00 91.25 69 SER A O 1
ATOM 542 N N . SER A 1 70 ? 18.826 -1.801 -13.110 1.00 93.75 70 SER A N 1
ATOM 543 C CA . SER A 1 70 ? 17.742 -1.917 -12.126 1.00 93.75 70 SER A CA 1
ATOM 544 C C . SER A 1 70 ? 16.344 -2.030 -12.737 1.00 93.75 70 SER A C 1
ATOM 546 O O . SER A 1 70 ? 15.948 -1.232 -13.597 1.00 93.75 70 SER A O 1
ATOM 548 N N . ILE A 1 71 ? 15.548 -2.980 -12.267 1.00 95.06 71 ILE A N 1
ATOM 549 C CA . ILE A 1 71 ? 14.189 -3.227 -12.746 1.00 95.06 71 ILE A CA 1
ATOM 550 C C . ILE A 1 71 ? 13.247 -2.113 -12.256 1.00 95.06 71 ILE A C 1
ATOM 552 O O . ILE A 1 71 ? 13.288 -1.692 -11.106 1.00 95.06 71 ILE A O 1
ATOM 556 N N . LEU A 1 72 ? 12.415 -1.579 -13.162 1.00 92.12 72 LEU A N 1
ATOM 557 C CA . LEU A 1 72 ? 11.497 -0.448 -12.911 1.00 92.12 72 LEU A CA 1
ATOM 558 C C . LEU A 1 72 ? 12.155 0.832 -12.348 1.00 92.12 72 LEU A C 1
ATOM 560 O O . LEU A 1 72 ? 11.472 1.711 -11.822 1.00 92.12 72 LEU A O 1
ATOM 564 N N . ARG A 1 73 ? 13.481 0.973 -12.476 1.00 90.00 73 ARG A N 1
ATOM 565 C CA . ARG A 1 73 ? 14.237 2.121 -11.954 1.00 90.00 73 ARG A CA 1
ATOM 566 C C . ARG A 1 73 ? 15.296 2.600 -12.938 1.00 90.00 73 ARG A C 1
ATOM 568 O O . ARG A 1 73 ? 16.487 2.358 -12.771 1.00 90.00 73 ARG A O 1
ATOM 575 N N . GLU A 1 74 ? 14.857 3.283 -13.991 1.00 86.81 74 GLU A N 1
ATOM 576 C CA . GLU A 1 74 ? 15.771 4.104 -14.799 1.00 86.81 74 GLU A CA 1
ATOM 577 C C . GLU A 1 74 ? 15.885 5.517 -14.225 1.00 86.81 74 GLU A C 1
ATOM 579 O O . GLU A 1 74 ? 16.971 5.944 -13.859 1.00 86.81 74 GLU A O 1
ATOM 584 N N . THR A 1 75 ? 14.753 6.206 -14.064 1.00 88.25 75 THR A N 1
ATOM 585 C CA . THR A 1 75 ? 14.674 7.528 -13.413 1.00 88.25 75 THR A CA 1
ATOM 586 C C . THR A 1 75 ? 14.151 7.456 -11.978 1.00 88.25 75 THR A C 1
ATOM 588 O O . THR A 1 75 ? 14.271 8.414 -11.225 1.00 88.25 75 THR A O 1
ATOM 591 N N . GLY A 1 76 ? 13.525 6.336 -11.596 1.00 89.81 76 GLY A N 1
ATOM 592 C CA . GLY A 1 76 ? 12.864 6.166 -10.298 1.00 89.81 76 GLY A CA 1
ATOM 593 C C . GLY A 1 76 ? 11.492 6.841 -10.176 1.00 89.81 76 GLY A C 1
ATOM 594 O O . GLY A 1 76 ? 10.869 6.733 -9.121 1.00 89.81 76 GLY A O 1
ATOM 595 N N . SER A 1 77 ? 10.983 7.487 -11.233 1.00 92.25 77 SER A N 1
ATOM 596 C CA . SER A 1 77 ? 9.721 8.240 -11.169 1.00 92.25 77 SER A CA 1
ATOM 597 C C . SER A 1 77 ? 8.510 7.377 -10.799 1.00 92.25 77 SER A C 1
ATOM 599 O O . SER A 1 77 ? 7.657 7.835 -10.042 1.00 92.25 77 SER A O 1
ATOM 601 N N . THR A 1 78 ? 8.453 6.111 -11.238 1.00 93.62 78 THR A N 1
ATOM 602 C CA . THR A 1 78 ? 7.398 5.166 -10.822 1.00 93.62 78 THR A CA 1
ATOM 603 C C . THR A 1 78 ? 7.383 4.977 -9.310 1.00 93.62 78 THR A C 1
ATOM 605 O O . THR A 1 78 ? 6.336 5.138 -8.688 1.00 93.62 78 THR A O 1
ATOM 608 N N . ALA A 1 79 ? 8.541 4.680 -8.717 1.00 94.81 79 ALA A N 1
ATOM 609 C CA . ALA A 1 79 ? 8.667 4.422 -7.286 1.00 94.81 79 ALA A CA 1
ATOM 610 C C . ALA A 1 79 ? 8.306 5.664 -6.456 1.00 94.81 79 ALA A C 1
ATOM 612 O O . ALA A 1 79 ? 7.612 5.567 -5.446 1.00 94.81 79 ALA A O 1
ATOM 613 N N . VAL A 1 80 ? 8.724 6.849 -6.911 1.00 95.88 80 VAL A N 1
ATOM 614 C CA . VAL A 1 80 ? 8.377 8.125 -6.264 1.00 95.88 80 VAL A CA 1
ATOM 615 C C . VAL A 1 80 ? 6.878 8.419 -6.366 1.00 95.88 80 VAL A C 1
ATOM 617 O O . VAL A 1 80 ? 6.304 8.950 -5.421 1.00 95.88 80 VAL A O 1
ATOM 620 N N . SER A 1 81 ? 6.227 8.020 -7.464 1.00 96.44 81 SER A N 1
ATOM 621 C CA . SER A 1 81 ? 4.789 8.233 -7.684 1.00 96.44 81 SER A CA 1
ATOM 622 C C . SER A 1 81 ? 3.868 7.349 -6.835 1.00 96.44 81 SER A C 1
ATOM 624 O O . SER A 1 81 ? 2.648 7.473 -6.940 1.00 96.44 81 SER A O 1
ATOM 626 N N . VAL A 1 82 ? 4.424 6.434 -6.034 1.00 97.75 82 VAL A N 1
ATOM 627 C CA . VAL A 1 82 ? 3.644 5.635 -5.086 1.00 97.75 82 VAL A CA 1
ATOM 628 C C . VAL A 1 82 ? 3.192 6.540 -3.941 1.00 97.75 82 VAL A C 1
ATOM 630 O O . VAL A 1 82 ? 4.032 7.116 -3.245 1.00 97.75 82 VAL A O 1
ATOM 633 N N . ALA A 1 83 ? 1.882 6.655 -3.737 1.00 97.44 83 ALA A N 1
ATOM 634 C CA . ALA A 1 83 ? 1.317 7.568 -2.749 1.00 97.44 83 ALA A CA 1
ATOM 635 C C . ALA A 1 83 ? 0.026 7.038 -2.120 1.00 97.44 83 ALA A C 1
ATOM 637 O O . ALA A 1 83 ? -0.794 6.389 -2.777 1.00 97.44 83 ALA A O 1
ATOM 638 N N . MET A 1 84 ? -0.180 7.372 -0.849 1.00 97.19 84 MET A N 1
ATOM 639 C CA . MET A 1 84 ? -1.476 7.295 -0.190 1.00 97.19 84 MET A CA 1
ATOM 640 C C . MET A 1 84 ? -2.418 8.407 -0.686 1.00 97.19 84 MET A C 1
ATOM 642 O O . MET A 1 84 ? -2.032 9.569 -0.792 1.00 97.19 84 MET A O 1
ATOM 646 N N . VAL A 1 85 ? -3.691 8.065 -0.900 1.00 97.00 85 VAL A N 1
ATOM 647 C CA . VAL A 1 85 ? -4.782 9.005 -1.194 1.00 97.00 85 VAL A CA 1
ATOM 648 C C . VAL A 1 85 ? -5.925 8.796 -0.197 1.00 97.00 85 VAL A C 1
ATOM 650 O O . VAL A 1 85 ? -6.4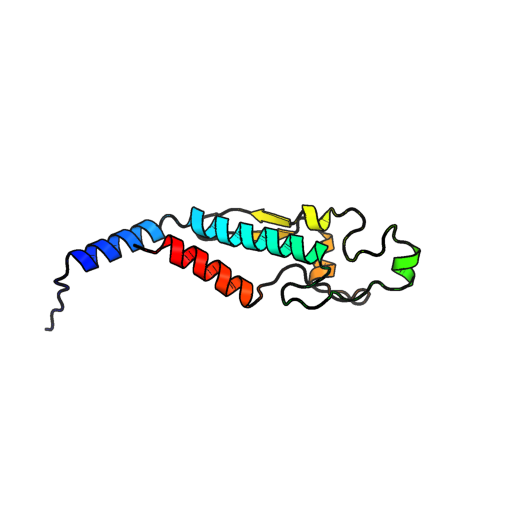38 7.682 -0.053 1.00 97.00 85 VAL A O 1
ATOM 653 N N . GLY A 1 86 ? -6.352 9.880 0.457 1.00 94.75 86 GLY A N 1
ATOM 654 C CA . GLY A 1 86 ? -7.403 9.883 1.480 1.00 94.75 86 GLY A CA 1
ATOM 655 C C . GLY A 1 86 ? -6.855 9.992 2.916 1.00 94.75 86 GLY A C 1
ATOM 656 O O . GLY A 1 86 ? -5.790 10.590 3.118 1.00 94.75 86 GLY A O 1
ATOM 657 N N . PRO A 1 87 ? -7.552 9.427 3.921 1.00 94.56 87 PRO A N 1
ATOM 658 C CA . PRO A 1 87 ? -8.821 8.710 3.833 1.00 94.56 87 PRO A CA 1
ATOM 659 C C . PRO A 1 87 ? -9.982 9.607 3.384 1.00 94.56 87 PRO A C 1
ATOM 661 O O . PRO A 1 87 ? -9.939 10.827 3.510 1.00 94.56 87 PRO A O 1
ATOM 664 N N . SER A 1 88 ? -11.010 8.982 2.823 1.00 93.56 88 SER A N 1
ATOM 665 C CA . SER A 1 88 ? -12.313 9.571 2.529 1.00 93.56 88 SER A CA 1
ATOM 666 C C . SER A 1 88 ? -13.357 8.620 3.104 1.00 93.56 88 SER A C 1
ATOM 668 O O . SER A 1 88 ? -13.518 7.496 2.621 1.00 93.56 88 SER A O 1
ATOM 670 N N . GLY A 1 89 ? -13.978 9.024 4.214 1.00 90.12 89 GLY A N 1
ATOM 671 C CA . GLY A 1 89 ? -14.756 8.111 5.049 1.00 90.12 89 GLY A CA 1
ATOM 672 C C . GLY A 1 89 ? -13.901 6.936 5.534 1.00 90.12 89 GLY A C 1
ATOM 673 O O . GLY A 1 89 ? -12.785 7.119 6.015 1.00 90.12 89 GLY A O 1
ATOM 674 N N . LEU A 1 90 ? -14.405 5.714 5.359 1.00 93.06 90 LEU A N 1
ATOM 675 C CA . LEU A 1 90 ? -13.721 4.480 5.768 1.00 93.06 90 LEU A CA 1
ATOM 676 C C . LEU A 1 90 ? -12.760 3.918 4.708 1.00 93.06 90 LEU A C 1
ATOM 678 O O . LEU A 1 90 ? -12.340 2.765 4.797 1.00 93.06 90 LEU A O 1
ATOM 682 N N . VAL A 1 91 ? -12.425 4.708 3.688 1.00 94.56 91 VAL A N 1
ATOM 683 C CA . VAL A 1 91 ? -11.616 4.258 2.554 1.00 94.56 91 VAL A CA 1
ATOM 684 C C . VAL A 1 91 ? -10.316 5.039 2.491 1.00 94.56 91 VAL A C 1
ATOM 686 O O . VAL A 1 91 ? -10.306 6.266 2.480 1.00 94.56 91 VAL A O 1
ATOM 689 N N . VAL A 1 92 ? -9.210 4.317 2.357 1.00 96.88 92 VAL A N 1
ATOM 690 C CA . VAL A 1 92 ? -7.898 4.861 2.009 1.00 96.88 92 VAL A CA 1
ATOM 691 C C . VAL A 1 92 ? -7.337 4.062 0.839 1.00 96.88 92 VAL A C 1
ATOM 693 O O . VAL A 1 92 ? -7.595 2.865 0.715 1.00 96.88 92 VAL A O 1
ATOM 696 N N . ARG A 1 93 ? -6.602 4.723 -0.054 1.00 96.62 93 ARG A N 1
ATOM 697 C CA . ARG A 1 93 ? -6.020 4.098 -1.247 1.00 96.62 93 ARG A CA 1
ATOM 698 C C . ARG A 1 93 ? -4.511 4.260 -1.245 1.00 96.62 93 ARG A C 1
ATOM 700 O O . ARG A 1 93 ? -4.007 5.278 -0.786 1.00 96.62 93 ARG A O 1
ATOM 707 N N . VAL A 1 94 ? -3.814 3.280 -1.808 1.00 97.50 94 VAL A N 1
ATOM 708 C CA . VAL A 1 94 ? -2.413 3.406 -2.221 1.00 97.50 94 VAL A CA 1
ATOM 709 C C . VAL A 1 94 ? -2.385 3.236 -3.729 1.00 97.50 94 VAL A C 1
ATOM 711 O O . VAL A 1 94 ? -2.929 2.264 -4.252 1.00 97.50 94 VAL A O 1
ATOM 714 N N . VAL A 1 95 ? -1.813 4.213 -4.423 1.00 96.81 95 VAL A N 1
ATOM 715 C CA . VAL A 1 95 ? -1.830 4.300 -5.886 1.00 96.81 95 VAL A CA 1
ATOM 716 C C . VAL A 1 95 ? -0.416 4.436 -6.432 1.00 96.81 95 VAL A C 1
ATOM 718 O O . VAL A 1 95 ? 0.498 4.823 -5.707 1.00 96.81 95 VAL A O 1
ATOM 721 N N . VAL A 1 96 ? -0.251 4.148 -7.723 1.00 96.81 96 VAL A N 1
ATOM 722 C CA . VAL A 1 96 ? 0.968 4.440 -8.486 1.00 96.81 96 VAL A CA 1
ATOM 723 C C . VAL A 1 96 ? 0.599 5.458 -9.558 1.00 96.81 96 VAL A C 1
ATOM 725 O O . VAL A 1 96 ? -0.220 5.169 -10.425 1.00 96.81 96 VAL A O 1
ATOM 728 N N . GLY A 1 97 ? 1.170 6.660 -9.486 1.00 89.75 97 GLY A N 1
ATOM 729 C CA . GLY A 1 97 ? 0.754 7.801 -10.313 1.00 89.75 97 GLY A CA 1
ATOM 730 C C . GLY A 1 97 ? 1.238 7.791 -11.767 1.00 89.75 97 GLY A C 1
ATOM 731 O O . GLY A 1 97 ? 0.923 8.707 -12.521 1.00 89.75 97 GLY A O 1
ATOM 732 N N . THR A 1 98 ? 2.016 6.794 -12.189 1.00 90.25 98 THR A N 1
ATOM 733 C CA . THR A 1 98 ? 2.528 6.714 -13.567 1.00 90.25 98 THR A CA 1
ATOM 734 C C . THR A 1 98 ? 1.624 5.850 -14.441 1.00 90.25 98 THR A C 1
ATOM 736 O O . THR A 1 98 ? 1.433 4.668 -14.172 1.00 90.25 98 THR A O 1
ATOM 739 N N . GLY A 1 99 ? 1.099 6.414 -15.535 1.00 87.50 99 GLY A N 1
ATOM 740 C CA . GLY A 1 99 ? 0.140 5.718 -16.407 1.00 87.50 99 GLY A CA 1
ATOM 741 C C . GLY A 1 99 ? 0.656 4.401 -17.002 1.00 87.50 99 GLY A C 1
ATOM 742 O O . GLY A 1 99 ? -0.120 3.477 -17.212 1.00 87.50 99 GLY A O 1
ATOM 743 N N . TYR A 1 100 ? 1.968 4.260 -17.209 1.00 87.25 100 TYR A N 1
ATOM 744 C CA . TYR A 1 100 ? 2.566 3.017 -17.711 1.00 87.25 100 TYR A CA 1
ATOM 745 C C . TYR A 1 100 ? 2.729 1.924 -16.640 1.00 87.25 100 TYR A C 1
ATOM 747 O O . TYR A 1 100 ? 3.006 0.777 -16.994 1.00 87.25 100 TYR A O 1
ATOM 755 N N . ALA A 1 101 ? 2.545 2.234 -15.349 1.00 93.44 101 ALA A N 1
ATOM 756 C CA . ALA A 1 101 ? 2.653 1.252 -14.268 1.00 93.44 101 ALA A CA 1
ATOM 757 C C . ALA A 1 101 ? 1.640 0.111 -14.417 1.00 93.44 101 ALA A C 1
ATOM 759 O O . ALA A 1 101 ? 1.927 -1.008 -13.999 1.00 93.44 101 ALA A O 1
ATOM 760 N N . ILE A 1 102 ? 0.498 0.359 -15.071 1.00 95.56 102 ILE A N 1
ATOM 761 C CA . ILE A 1 102 ? -0.504 -0.676 -15.342 1.00 95.56 102 ILE A CA 1
ATOM 762 C C . ILE A 1 102 ? 0.071 -1.830 -16.170 1.00 95.56 102 ILE A C 1
ATOM 764 O O . ILE A 1 102 ? -0.153 -2.988 -15.839 1.00 95.56 102 ILE A O 1
ATOM 768 N N . TYR A 1 103 ? 0.903 -1.539 -17.174 1.00 95.69 103 TYR A N 1
ATOM 769 C CA . TYR A 1 103 ? 1.508 -2.571 -18.016 1.00 95.69 103 TYR A CA 1
ATOM 770 C C . TYR A 1 103 ? 2.499 -3.436 -17.241 1.00 95.69 103 TYR A C 1
ATOM 772 O O . TYR A 1 103 ? 2.676 -4.608 -17.560 1.00 95.69 103 TYR A O 1
ATOM 780 N N . HIS A 1 104 ? 3.152 -2.881 -16.220 1.00 95.62 104 HIS A N 1
ATOM 781 C CA . HIS A 1 104 ? 3.973 -3.667 -15.304 1.00 95.62 104 HIS A CA 1
ATOM 782 C C . HIS A 1 104 ? 3.104 -4.475 -14.344 1.00 95.62 104 HIS A C 1
ATOM 784 O O . HIS A 1 104 ? 3.357 -5.663 -14.162 1.00 95.62 104 HIS A O 1
ATOM 790 N N . GLN A 1 105 ? 2.044 -3.867 -13.811 1.00 96.56 105 GLN A N 1
ATOM 791 C CA . GLN A 1 105 ? 1.110 -4.514 -12.899 1.00 96.56 105 GLN A CA 1
ATOM 792 C C . GLN A 1 105 ? 0.463 -5.769 -13.496 1.00 96.56 105 GLN A C 1
ATOM 794 O O . GLN A 1 105 ? 0.324 -6.752 -12.777 1.00 96.56 105 GLN A O 1
ATOM 799 N N . THR A 1 106 ? 0.075 -5.735 -14.774 1.00 96.69 106 THR A N 1
ATOM 800 C CA . THR A 1 106 ? -0.645 -6.833 -15.448 1.00 96.69 106 THR A CA 1
ATOM 801 C C . THR A 1 106 ? 0.223 -7.648 -16.403 1.00 96.69 106 THR A C 1
ATOM 803 O O . THR A 1 106 ? -0.160 -8.739 -16.810 1.00 96.69 106 THR A O 1
ATOM 806 N N . GLY A 1 107 ? 1.375 -7.115 -16.815 1.00 96.69 107 GLY A N 1
ATOM 807 C CA . GLY A 1 107 ? 2.099 -7.623 -17.978 1.00 9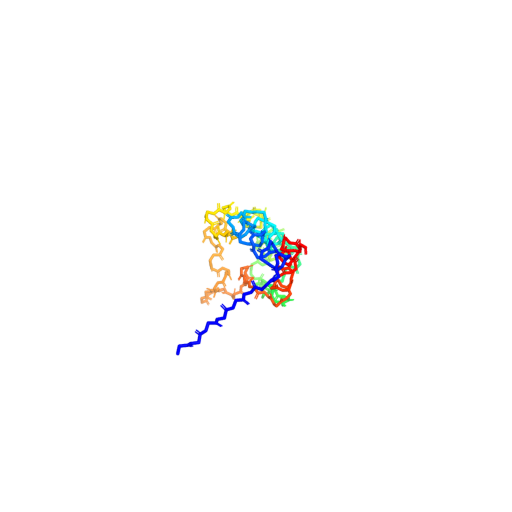6.69 107 GLY A CA 1
ATOM 808 C C . GLY A 1 107 ? 1.399 -7.286 -19.301 1.00 96.69 107 GLY A C 1
ATOM 809 O O . GLY A 1 107 ? 0.299 -6.728 -19.343 1.00 96.69 107 GLY A O 1
ATOM 810 N N . THR A 1 108 ? 2.074 -7.609 -20.402 1.00 95.94 108 THR A N 1
ATOM 811 C CA . THR A 1 108 ? 1.565 -7.516 -21.777 1.00 95.94 108 THR A CA 1
ATOM 812 C C . THR A 1 108 ? 2.104 -8.684 -22.603 1.00 95.94 108 THR A C 1
ATOM 814 O O . THR A 1 108 ? 2.987 -9.415 -22.159 1.00 95.94 108 THR A O 1
ATOM 817 N N . THR A 1 109 ? 1.664 -8.822 -23.855 1.00 95.62 109 THR A N 1
ATOM 818 C CA . THR A 1 109 ? 2.224 -9.818 -24.789 1.00 95.62 109 THR A CA 1
ATOM 819 C C . THR A 1 109 ? 3.727 -9.647 -25.041 1.00 95.62 109 THR A C 1
ATOM 821 O O . THR A 1 109 ? 4.400 -10.605 -25.405 1.00 95.62 109 THR A O 1
ATOM 824 N N . LYS A 1 110 ? 4.275 -8.440 -24.839 1.00 92.62 110 LYS A N 1
ATOM 825 C CA . LYS A 1 110 ? 5.688 -8.106 -25.092 1.00 92.62 110 LYS A CA 1
ATOM 826 C C . LYS A 1 110 ? 6.512 -7.932 -23.814 1.00 92.62 110 LYS A C 1
ATOM 828 O O . LYS A 1 110 ? 7.711 -7.670 -23.893 1.00 92.62 110 LYS A O 1
ATOM 833 N N . MET A 1 111 ? 5.887 -8.008 -22.640 1.00 93.56 111 MET A N 1
ATOM 834 C CA . MET A 1 111 ? 6.536 -7.696 -21.371 1.00 93.56 111 MET A CA 1
ATOM 835 C C . MET A 1 111 ? 5.953 -8.540 -20.236 1.00 93.56 111 MET A C 1
ATOM 837 O O . MET A 1 111 ? 4.749 -8.458 -19.997 1.00 93.56 111 MET A O 1
ATOM 841 N N . PRO A 1 112 ? 6.783 -9.284 -19.484 1.00 96.31 112 PRO A N 1
ATOM 842 C CA . PRO A 1 112 ? 6.289 -10.051 -18.351 1.00 96.31 112 PRO A CA 1
ATOM 843 C C . PRO A 1 112 ? 5.742 -9.128 -17.262 1.00 96.31 112 PRO A C 1
ATOM 845 O O . PRO A 1 112 ? 6.177 -7.978 -17.111 1.00 96.31 112 PRO A O 1
ATOM 848 N N . GLN A 1 113 ? 4.810 -9.666 -16.480 1.00 97.44 113 GLN A N 1
ATOM 849 C CA . GLN A 1 113 ? 4.282 -8.995 -15.305 1.00 97.44 113 GLN A CA 1
ATOM 850 C C . GLN A 1 113 ? 5.398 -8.727 -14.285 1.00 97.44 113 GLN A C 1
ATOM 852 O O . GLN A 1 113 ? 6.257 -9.568 -14.023 1.00 97.44 113 GLN A O 1
ATOM 857 N N . ARG A 1 114 ? 5.352 -7.539 -13.688 1.00 97.19 114 ARG A N 1
ATOM 858 C CA . ARG A 1 114 ? 6.133 -7.109 -12.528 1.00 97.19 114 ARG A CA 1
ATOM 859 C C . ARG A 1 114 ? 5.154 -6.438 -11.577 1.00 97.19 114 ARG A C 1
ATOM 861 O O . ARG A 1 114 ? 4.974 -5.226 -11.630 1.00 97.19 114 ARG A O 1
ATOM 868 N N . LYS A 1 115 ? 4.431 -7.259 -10.814 1.00 97.38 115 LYS A N 1
ATOM 869 C CA . LYS A 1 115 ? 3.338 -6.830 -9.933 1.00 97.38 115 LYS A CA 1
ATOM 870 C C . LYS A 1 115 ? 3.886 -5.823 -8.917 1.00 97.38 115 LYS A C 1
ATOM 872 O O . LYS A 1 115 ? 4.830 -6.137 -8.200 1.00 97.38 115 LYS A O 1
ATOM 877 N N . ILE A 1 116 ? 3.312 -4.620 -8.902 1.00 96.31 116 ILE A N 1
ATOM 878 C CA . ILE A 1 116 ? 3.718 -3.496 -8.041 1.00 96.31 116 ILE A CA 1
ATOM 879 C C . ILE A 1 116 ? 2.763 -3.387 -6.848 1.00 96.31 116 ILE A C 1
ATOM 881 O O . ILE A 1 116 ? 3.176 -3.214 -5.708 1.00 96.31 116 ILE A O 1
ATOM 885 N N . LEU A 1 117 ? 1.460 -3.474 -7.115 1.00 96.19 117 LEU A N 1
ATOM 886 C CA . LEU A 1 117 ? 0.405 -3.404 -6.113 1.00 96.19 117 LEU A CA 1
ATOM 887 C C . LEU A 1 117 ? -0.155 -4.801 -5.832 1.00 96.19 117 LEU A C 1
ATOM 889 O O . LEU A 1 117 ? -0.382 -5.610 -6.733 1.00 96.19 117 LEU A O 1
ATOM 893 N N . GLY A 1 118 ? -0.423 -5.071 -4.562 1.00 94.81 118 GLY A N 1
ATOM 894 C CA . GLY A 1 118 ? -1.012 -6.319 -4.083 1.00 94.81 118 GLY A CA 1
ATOM 895 C C . GLY A 1 118 ? -0.921 -6.397 -2.569 1.00 94.81 118 GLY A C 1
ATOM 896 O O . GLY A 1 118 ? -0.214 -5.596 -1.970 1.00 94.81 118 GLY A O 1
ATOM 897 N N . TRP A 1 119 ? -1.629 -7.337 -1.955 1.00 93.12 119 TRP A N 1
ATOM 898 C CA . TRP A 1 119 ? -1.606 -7.560 -0.510 1.00 93.12 119 TRP A CA 1
ATOM 899 C C . TRP A 1 119 ? -1.005 -8.928 -0.227 1.00 93.12 119 TRP A C 1
ATOM 901 O O . TRP A 1 119 ? -1.619 -9.926 -0.596 1.00 93.12 119 TRP A O 1
ATOM 911 N N . ALA A 1 120 ? 0.151 -8.957 0.428 1.00 93.50 120 ALA A N 1
ATOM 912 C CA . ALA A 1 120 ? 0.707 -10.189 0.968 1.00 93.50 120 ALA A CA 1
ATOM 913 C C . ALA A 1 120 ? 0.129 -10.468 2.361 1.00 93.50 120 ALA A C 1
ATOM 915 O O . ALA A 1 120 ? -0.351 -9.554 3.041 1.00 93.50 120 ALA A O 1
ATOM 916 N N . ASP A 1 121 ? 0.224 -11.709 2.833 1.00 92.81 121 ASP A N 1
ATOM 917 C CA . ASP A 1 121 ? -0.311 -12.094 4.147 1.00 92.81 121 ASP A CA 1
ATOM 918 C C . ASP A 1 121 ? 0.318 -11.285 5.290 1.00 92.81 121 ASP A C 1
ATOM 920 O O . ASP A 1 121 ? -0.386 -10.771 6.163 1.00 92.81 121 ASP A O 1
ATOM 924 N N . LYS A 1 122 ? 1.628 -11.018 5.199 1.00 92.69 122 LYS A N 1
ATOM 925 C CA . LYS A 1 122 ? 2.349 -10.139 6.134 1.00 92.69 122 LYS A CA 1
ATOM 926 C C . LYS A 1 122 ? 1.754 -8.728 6.216 1.00 92.69 122 LYS A C 1
ATOM 928 O O . LYS A 1 122 ? 1.795 -8.111 7.281 1.00 92.69 122 LYS A O 1
ATOM 933 N N . ASP A 1 123 ? 1.195 -8.211 5.118 1.00 95.31 123 ASP A N 1
ATOM 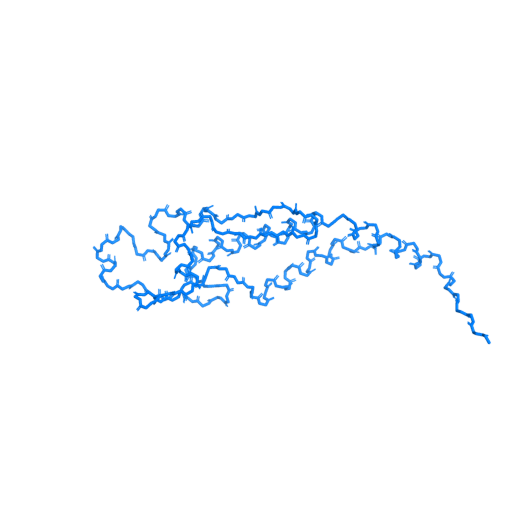934 C CA . ASP A 1 123 ? 0.587 -6.881 5.111 1.00 95.31 123 ASP A CA 1
ATOM 935 C C . ASP A 1 123 ? -0.692 -6.884 5.948 1.00 95.31 123 ASP A C 1
ATOM 937 O O . ASP A 1 123 ? -0.920 -5.965 6.738 1.00 95.31 123 ASP A O 1
ATOM 941 N N . ARG A 1 124 ? -1.510 -7.938 5.808 1.00 93.88 124 ARG A N 1
ATOM 942 C CA . ARG A 1 124 ? -2.758 -8.104 6.563 1.00 93.88 124 ARG A CA 1
ATOM 943 C C . ARG A 1 124 ? -2.478 -8.159 8.057 1.00 93.88 124 ARG A C 1
ATOM 945 O O . ARG A 1 124 ? -3.128 -7.446 8.812 1.00 93.88 124 ARG A O 1
ATOM 952 N N . GLU A 1 125 ? -1.476 -8.927 8.476 1.00 96.00 125 GLU A N 1
ATOM 953 C CA . GLU A 1 125 ? -1.080 -9.015 9.884 1.00 96.00 125 GLU A CA 1
ATOM 954 C C . GLU A 1 125 ? -0.600 -7.672 10.447 1.00 96.00 125 GLU A C 1
ATOM 956 O O . GLU A 1 125 ? -0.967 -7.280 11.557 1.00 96.00 125 GLU A O 1
ATOM 961 N N . LYS A 1 126 ? 0.238 -6.947 9.696 1.00 96.88 126 LYS A N 1
ATOM 962 C CA . LYS A 1 126 ? 0.756 -5.641 10.127 1.00 96.88 126 LYS A CA 1
ATOM 963 C C . LYS A 1 126 ? -0.360 -4.610 10.235 1.00 96.88 126 LYS A C 1
ATOM 965 O O . LYS A 1 126 ? -0.383 -3.849 11.201 1.00 96.88 126 LYS A O 1
ATOM 970 N N . ILE A 1 127 ? -1.293 -4.607 9.286 1.00 96.50 127 ILE A N 1
ATOM 971 C CA . ILE A 1 127 ? -2.441 -3.700 9.293 1.00 96.50 127 ILE A CA 1
ATOM 972 C C . ILE A 1 127 ? -3.418 -4.073 10.406 1.00 96.50 127 ILE A C 1
ATOM 974 O O . ILE A 1 127 ? -3.828 -3.186 11.147 1.00 96.50 127 ILE A O 1
ATOM 978 N N . ALA A 1 128 ? -3.721 -5.355 10.613 1.00 96.88 128 ALA A N 1
ATOM 979 C CA . ALA A 1 128 ? -4.557 -5.799 11.729 1.00 96.88 128 ALA A CA 1
ATOM 980 C C . ALA A 1 128 ? -4.007 -5.289 13.070 1.00 96.88 128 ALA A C 1
ATOM 982 O O . ALA A 1 128 ? -4.727 -4.631 13.815 1.00 96.88 128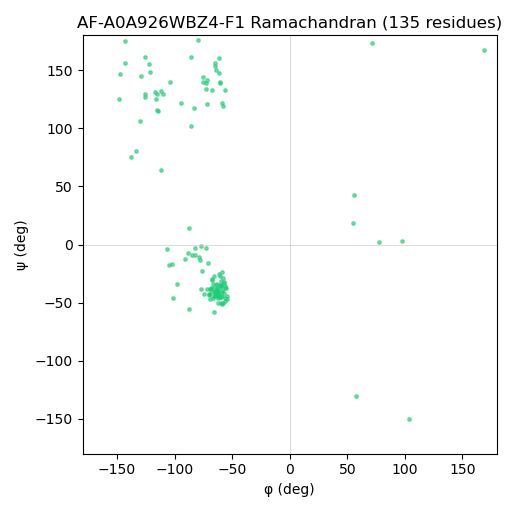 ALA A O 1
ATOM 983 N N . LYS A 1 129 ? -2.696 -5.435 13.309 1.00 97.75 129 LYS A N 1
ATOM 984 C CA . LYS A 1 129 ? -2.025 -4.925 14.519 1.00 97.75 129 LYS A CA 1
ATOM 985 C C . LYS A 1 129 ? -2.137 -3.406 14.700 1.00 97.75 129 LYS A C 1
ATOM 987 O O . LYS A 1 129 ? -2.149 -2.922 15.833 1.00 97.75 129 LYS A O 1
ATOM 992 N N . ILE A 1 130 ? -2.200 -2.634 13.611 1.00 97.69 130 ILE A N 1
ATOM 993 C CA . ILE A 1 130 ? -2.435 -1.180 13.668 1.00 97.69 130 ILE A CA 1
ATOM 994 C C . ILE A 1 130 ? -3.848 -0.900 14.193 1.00 97.69 130 ILE A C 1
ATOM 996 O O . ILE A 1 130 ? -4.017 -0.073 15.090 1.00 97.69 130 ILE A O 1
ATOM 1000 N N . PHE A 1 131 ? -4.848 -1.610 13.672 1.00 96.44 131 PHE A N 1
ATOM 1001 C CA . PHE A 1 131 ? -6.241 -1.452 14.088 1.00 96.44 131 PHE A CA 1
ATOM 1002 C C . PHE A 1 131 ? -6.476 -1.976 15.510 1.00 96.44 131 PHE A C 1
ATOM 1004 O O . PHE A 1 131 ? -7.098 -1.286 16.312 1.00 96.44 131 PHE A O 1
ATOM 1011 N N . GLU A 1 132 ? -5.918 -3.129 15.873 1.00 95.81 132 GLU A N 1
ATOM 1012 C CA . GLU A 1 132 ? -5.980 -3.684 17.232 1.00 95.81 132 GLU A CA 1
ATOM 1013 C C . GLU A 1 132 ? -5.421 -2.702 18.264 1.00 95.81 132 GLU A C 1
ATOM 1015 O O . GLU A 1 132 ? -6.061 -2.425 19.276 1.00 95.81 132 GLU A O 1
ATOM 1020 N N . ARG A 1 133 ? -4.262 -2.096 17.980 1.00 96.19 133 ARG A N 1
ATOM 1021 C CA . ARG A 1 133 ? -3.671 -1.065 18.844 1.00 96.19 133 ARG A CA 1
ATOM 1022 C C . ARG A 1 133 ? -4.532 0.190 18.927 1.00 96.19 133 ARG A C 1
ATOM 1024 O O . ARG A 1 133 ? -4.576 0.843 19.963 1.00 96.19 133 ARG A O 1
ATOM 1031 N N . TYR A 1 134 ? -5.200 0.560 17.840 1.00 95.88 134 TYR A N 1
ATOM 1032 C CA . TYR A 1 134 ? -6.122 1.686 17.871 1.00 95.88 134 TYR A CA 1
ATOM 1033 C C . TYR A 1 134 ? -7.329 1.391 18.774 1.00 95.88 134 TYR A C 1
ATOM 1035 O O . TYR A 1 134 ? -7.739 2.238 19.572 1.00 95.88 134 TYR A O 1
ATOM 1043 N N . PHE A 1 135 ? -7.858 0.170 18.704 1.00 94.31 135 PHE A N 1
ATOM 1044 C CA . PHE A 1 135 ? -9.014 -0.266 19.476 1.00 94.31 135 PHE A CA 1
ATOM 1045 C C . PHE A 1 135 ? -8.710 -0.765 20.883 1.00 94.31 135 PHE A C 1
ATOM 1047 O O . PHE A 1 135 ? -9.659 -0.917 21.640 1.00 94.3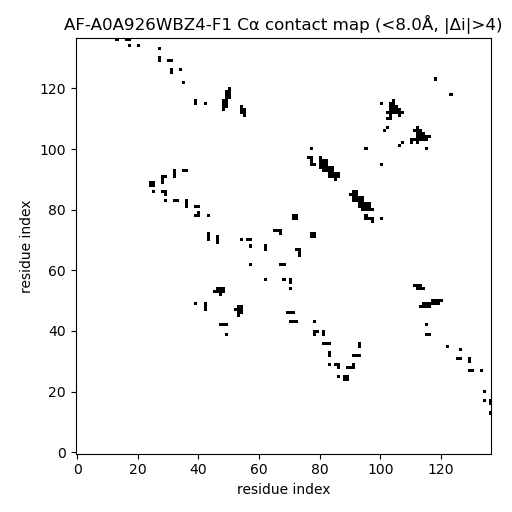1 135 PHE A O 1
ATOM 1054 N N . SER A 1 136 ? -7.453 -0.960 21.285 1.00 90.31 136 SER A N 1
ATOM 1055 C CA . SER A 1 136 ? -7.143 -1.345 22.664 1.00 90.31 136 SER A CA 1
ATOM 1056 C C . SER A 1 136 ? -7.688 -0.287 23.636 1.00 90.31 136 SER A C 1
ATOM 1058 O O . SER A 1 136 ? -7.346 0.899 23.523 1.00 90.31 136 SER A O 1
ATOM 1060 N N . VAL A 1 137 ? -8.595 -0.707 24.523 1.00 67.62 137 VAL A N 1
ATOM 1061 C CA . VAL A 1 137 ? -9.246 0.092 25.578 1.00 67.62 137 VAL A CA 1
ATOM 1062 C C . VAL A 1 137 ? -9.179 -0.641 26.905 1.00 67.62 137 VAL A C 1
ATOM 1064 O O . VAL A 1 137 ? -9.382 -1.878 26.898 1.00 67.62 137 VAL A O 1
#

Foldseek 3Di:
DDDDDDPDPPVVVLVVVLVVLVQVCQQLLVVLQVVQLVLLLVCQVVCAAQQGHHFDADDPVCVVVAPDRRDPDRPCLQSVQFDKDDDDGNDIDTDGPDPCVVCQCPPDPVGDHSNRDDHHPVSVVVSVVSVCVSSDD